Protein AF-A0A849FK25-F1 (afdb_monomer_lite)

pLDDT: mean 91.06, std 8.97, range [48.72, 98.69]

Structure (mmCIF, N/CA/C/O backbone):
data_AF-A0A849FK25-F1
#
_entry.id   AF-A0A849FK25-F1
#
loop_
_atom_site.group_PDB
_atom_site.id
_atom_site.type_symbol
_atom_site.label_atom_id
_atom_site.label_alt_id
_atom_site.label_comp_id
_atom_site.label_asym_id
_atom_site.label_entity_id
_atom_site.label_seq_id
_atom_site.pdbx_PDB_ins_code
_atom_site.Cartn_x
_atom_site.Cartn_y
_atom_site.Cartn_z
_atom_site.occupancy
_atom_site.B_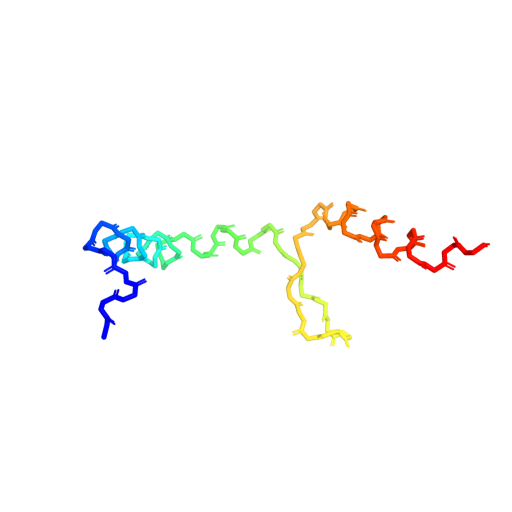iso_or_equiv
_atom_site.auth_seq_id
_atom_site.auth_comp_id
_atom_site.auth_asym_id
_atom_site.auth_atom_id
_atom_site.pdbx_PDB_model_num
ATOM 1 N N . HIS A 1 1 ? -4.143 4.624 27.466 1.00 48.72 1 HIS A N 1
ATOM 2 C CA . HIS A 1 1 ? -5.163 5.366 26.703 1.00 48.72 1 HIS A CA 1
ATOM 3 C C . HIS A 1 1 ? -5.418 4.568 25.439 1.00 48.72 1 HIS A C 1
ATOM 5 O O . HIS A 1 1 ? -4.437 4.286 24.761 1.00 48.72 1 HIS A O 1
ATOM 11 N N . PRO A 1 2 ? -6.649 4.135 25.145 1.00 75.00 2 PRO A N 1
ATOM 12 C CA . PRO A 1 2 ? -6.939 3.573 23.834 1.00 75.00 2 PRO A CA 1
ATOM 13 C C . PRO A 1 2 ? -6.774 4.699 22.808 1.00 75.00 2 PRO A C 1
ATOM 15 O O . PRO A 1 2 ? -7.443 5.723 22.910 1.00 75.00 2 PRO A O 1
ATOM 18 N N . THR A 1 3 ? -5.792 4.588 21.918 1.00 91.62 3 THR A N 1
ATOM 19 C CA . THR A 1 3 ? -5.523 5.575 20.855 1.00 91.62 3 THR A CA 1
ATOM 20 C C . THR A 1 3 ? -6.246 5.230 19.559 1.00 91.62 3 THR A C 1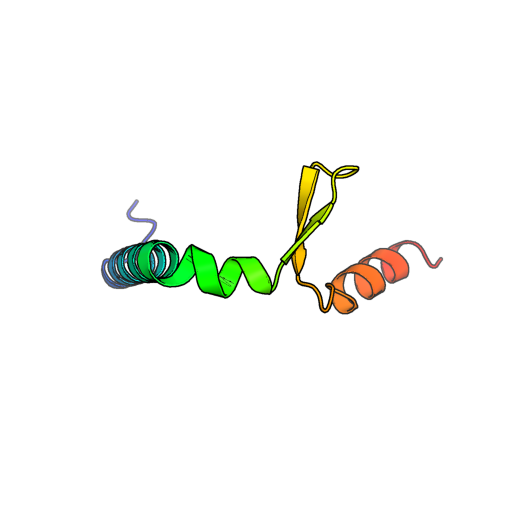
ATOM 22 O O . THR A 1 3 ? -6.067 5.946 18.582 1.00 91.62 3 THR A O 1
ATOM 25 N N . MET A 1 4 ? -7.002 4.127 19.551 1.00 92.62 4 MET A N 1
ATOM 26 C CA . MET A 1 4 ? -7.720 3.612 18.392 1.00 92.62 4 MET A CA 1
ATOM 27 C C . MET A 1 4 ? -9.028 2.938 18.806 1.00 92.62 4 MET A C 1
ATOM 29 O O . MET A 1 4 ? -9.124 2.406 19.920 1.00 92.62 4 MET A O 1
ATOM 33 N N . THR A 1 5 ? -10.008 2.952 17.908 1.00 95.12 5 THR A N 1
ATOM 34 C CA . THR A 1 5 ? -11.260 2.198 18.031 1.00 95.12 5 THR A CA 1
ATOM 35 C C . THR A 1 5 ? -11.126 0.802 17.421 1.00 95.12 5 THR A C 1
ATOM 37 O O . THR A 1 5 ? -10.183 0.514 16.683 1.00 95.12 5 THR A O 1
ATOM 40 N N . THR A 1 6 ? -12.067 -0.091 17.732 1.00 95.31 6 THR A N 1
ATOM 41 C CA . THR A 1 6 ? -12.107 -1.437 17.139 1.00 95.31 6 THR A CA 1
ATOM 42 C C . THR A 1 6 ? -12.276 -1.367 15.623 1.00 95.31 6 THR A C 1
ATOM 44 O O . THR A 1 6 ? -11.591 -2.074 14.897 1.00 95.31 6 THR A O 1
ATOM 47 N N . GLU A 1 7 ? -13.116 -0.453 15.139 1.00 96.81 7 GLU A N 1
ATOM 48 C CA . GLU A 1 7 ? -13.384 -0.272 13.712 1.00 96.81 7 GLU A CA 1
ATOM 49 C C . GLU A 1 7 ? -12.124 0.158 12.945 1.00 96.81 7 GLU A C 1
ATOM 51 O O . GLU A 1 7 ? -11.913 -0.262 11.809 1.00 96.81 7 GLU A O 1
ATOM 56 N N . GLU A 1 8 ? -11.257 0.968 13.563 1.00 96.94 8 GLU A N 1
ATOM 57 C CA . GLU A 1 8 ? -9.969 1.348 12.973 1.00 96.94 8 GLU A CA 1
ATOM 58 C C . GLU A 1 8 ? -9.004 0.159 12.889 1.00 96.94 8 GLU A C 1
ATOM 60 O O . GLU A 1 8 ? -8.250 0.044 11.921 1.00 96.94 8 GLU A O 1
ATOM 65 N N . VAL A 1 9 ? -9.033 -0.744 13.874 1.00 95.75 9 VAL A N 1
ATOM 66 C CA . VAL A 1 9 ? -8.239 -1.982 13.845 1.00 95.75 9 VAL A CA 1
ATOM 67 C C . VAL A 1 9 ? -8.737 -2.912 12.741 1.00 95.75 9 VAL A C 1
ATOM 69 O O . VAL A 1 9 ? -7.927 -3.386 11.944 1.00 95.75 9 VAL A O 1
ATOM 72 N N . ASP A 1 10 ? -10.051 -3.113 12.644 1.00 97.56 10 ASP A N 1
ATOM 73 C CA . ASP A 1 10 ? -10.663 -3.957 11.614 1.00 97.56 10 ASP A CA 1
ATOM 74 C C . ASP A 1 10 ? -10.343 -3.430 10.208 1.00 97.56 10 ASP A C 1
ATOM 76 O O . ASP A 1 10 ? -9.903 -4.184 9.338 1.00 97.56 10 ASP A O 1
ATOM 80 N N . PHE A 1 11 ? -10.448 -2.112 10.006 1.00 97.75 11 PHE A N 1
ATOM 81 C CA . PHE A 1 11 ? -10.076 -1.464 8.750 1.00 97.75 11 PHE A CA 1
ATOM 82 C C . PHE A 1 11 ? -8.614 -1.731 8.357 1.00 97.75 11 PHE A C 1
ATOM 84 O O . PHE A 1 11 ? -8.323 -2.023 7.193 1.00 97.75 11 PHE A O 1
ATOM 91 N N . ILE A 1 12 ? -7.681 -1.655 9.312 1.00 97.31 12 ILE A N 1
ATOM 92 C CA . ILE A 1 12 ? -6.261 -1.931 9.058 1.00 97.31 12 ILE A CA 1
ATOM 93 C C . ILE A 1 12 ? -6.046 -3.401 8.695 1.00 97.31 12 ILE A C 1
ATOM 95 O O . ILE A 1 12 ? -5.313 -3.688 7.745 1.00 97.31 12 ILE A O 1
ATOM 99 N N . CYS A 1 13 ? -6.685 -4.328 9.412 1.00 98.12 13 CYS A N 1
ATOM 100 C CA . CYS A 1 13 ? -6.607 -5.756 9.113 1.00 98.12 13 CYS A CA 1
ATOM 101 C C . CYS A 1 13 ? -7.094 -6.055 7.690 1.00 98.12 13 CYS A C 1
ATOM 103 O O . CYS A 1 13 ? -6.365 -6.677 6.914 1.00 98.12 13 CYS A O 1
ATOM 105 N N . GLU A 1 14 ? -8.255 -5.525 7.298 1.00 98.56 14 GLU A N 1
ATOM 106 C CA . GLU A 1 14 ? -8.765 -5.667 5.931 1.00 98.56 14 GLU A CA 1
ATOM 107 C C . GLU A 1 14 ? -7.823 -5.060 4.883 1.00 98.56 14 GLU A C 1
ATOM 109 O O . GLU A 1 14 ? -7.646 -5.615 3.795 1.00 98.56 14 GL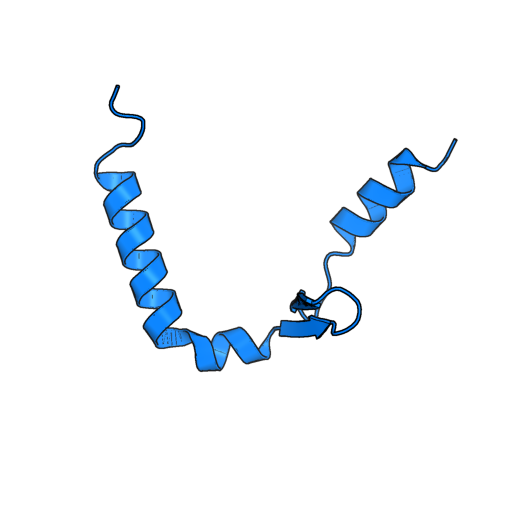U A O 1
ATOM 114 N N . ALA A 1 15 ? -7.219 -3.905 5.174 1.00 98.44 15 ALA A N 1
ATOM 115 C CA . ALA A 1 15 ? -6.275 -3.267 4.265 1.00 98.44 15 ALA A CA 1
ATOM 116 C C . ALA A 1 15 ? -5.034 -4.146 4.041 1.00 98.44 15 ALA A C 1
ATOM 118 O O . ALA A 1 15 ? -4.611 -4.326 2.897 1.00 98.44 15 ALA A O 1
ATOM 119 N N . ILE A 1 16 ? -4.489 -4.745 5.105 1.00 98.50 16 ILE A N 1
ATOM 120 C CA . ILE A 1 16 ? -3.354 -5.673 5.024 1.00 98.50 16 ILE A CA 1
ATOM 121 C C . ILE A 1 16 ? -3.724 -6.906 4.192 1.00 98.50 16 ILE A C 1
ATOM 123 O O . ILE A 1 16 ? -2.961 -7.287 3.302 1.00 98.50 16 ILE A O 1
ATOM 127 N N . GLU A 1 17 ? -4.897 -7.500 4.425 1.00 98.69 17 GLU A N 1
ATOM 128 C CA . GLU A 1 17 ? -5.385 -8.641 3.640 1.00 98.69 17 GLU A CA 1
ATOM 129 C C . GLU A 1 17 ? -5.507 -8.295 2.151 1.00 98.69 17 GLU A C 1
ATOM 131 O O . GLU A 1 17 ? -5.044 -9.048 1.288 1.00 98.69 17 GLU A O 1
ATOM 136 N N . LYS A 1 18 ? -6.059 -7.118 1.830 1.00 98.69 18 LYS A N 1
ATOM 137 C CA . LYS A 1 18 ? -6.176 -6.642 0.446 1.00 98.69 18 LYS A CA 1
ATOM 138 C C . LYS A 1 18 ? -4.809 -6.418 -0.196 1.00 98.69 18 LYS A C 1
ATOM 140 O O . LYS A 1 18 ? -4.627 -6.833 -1.340 1.00 98.69 18 LYS A O 1
ATOM 145 N N . VAL A 1 19 ? -3.848 -5.818 0.513 1.00 97.75 19 VAL A N 1
ATOM 146 C CA . VAL A 1 19 ? -2.466 -5.669 0.021 1.00 97.75 19 VAL A CA 1
ATOM 147 C C . VAL A 1 19 ? -1.862 -7.040 -0.258 1.00 97.75 19 VAL A C 1
ATOM 149 O O . VAL A 1 19 ? -1.375 -7.268 -1.362 1.00 97.75 19 VAL A O 1
ATOM 152 N N . ALA A 1 20 ? -1.942 -7.979 0.685 1.00 98.25 20 ALA A N 1
ATOM 153 C CA . ALA A 1 20 ? -1.398 -9.323 0.510 1.00 98.25 20 ALA A CA 1
ATOM 154 C C . ALA A 1 20 ? -1.989 -10.025 -0.725 1.00 98.25 20 ALA A C 1
ATOM 156 O O . ALA A 1 20 ? -1.244 -10.577 -1.537 1.00 98.25 20 ALA A O 1
ATOM 157 N N . ALA A 1 21 ? -3.307 -9.933 -0.921 1.00 98.50 21 ALA A N 1
ATOM 158 C CA . ALA A 1 21 ? -3.997 -10.542 -2.054 1.00 98.50 21 ALA A CA 1
ATOM 159 C C . ALA A 1 21 ? -3.701 -9.867 -3.408 1.00 98.50 21 ALA A C 1
ATOM 161 O O . ALA A 1 21 ? -3.719 -10.540 -4.437 1.00 98.50 21 ALA A O 1
ATOM 162 N N . ASN A 1 22 ? -3.419 -8.559 -3.431 1.00 98.19 22 ASN A N 1
ATOM 163 C CA . ASN A 1 22 ? -3.335 -7.781 -4.675 1.00 98.19 22 ASN A CA 1
ATOM 164 C C . ASN A 1 22 ? -1.943 -7.211 -4.987 1.00 98.19 22 ASN 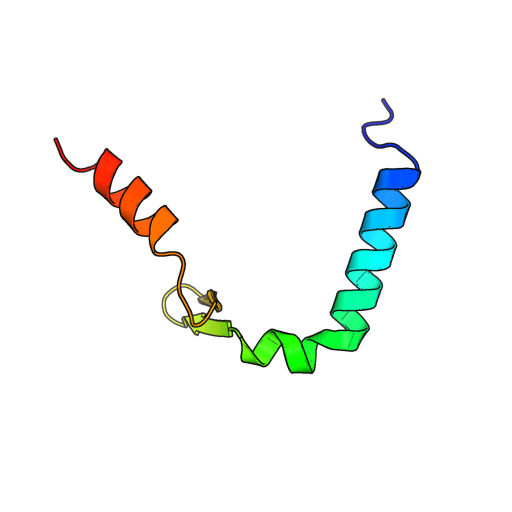A C 1
ATOM 166 O O . ASN A 1 22 ? -1.772 -6.602 -6.045 1.00 98.19 22 ASN A O 1
ATOM 170 N N . HIS A 1 23 ? -0.938 -7.419 -4.128 1.00 96.75 23 HIS A N 1
ATOM 171 C CA . HIS A 1 23 ? 0.384 -6.787 -4.245 1.00 96.75 23 HIS A CA 1
ATOM 172 C C . HIS A 1 23 ? 1.026 -6.959 -5.630 1.00 96.75 23 HIS A C 1
ATOM 174 O O . HIS A 1 23 ? 1.638 -6.026 -6.133 1.00 96.75 23 HIS A O 1
ATOM 180 N N . THR A 1 24 ? 0.866 -8.111 -6.290 1.00 97.25 24 THR A N 1
ATOM 181 C CA . THR A 1 24 ? 1.435 -8.344 -7.630 1.00 97.25 24 THR A CA 1
ATOM 182 C C . THR A 1 24 ? 0.797 -7.457 -8.703 1.00 97.25 24 THR A C 1
ATOM 184 O O . THR A 1 24 ? 1.455 -7.087 -9.675 1.00 97.25 24 THR A O 1
ATOM 187 N N . ILE A 1 25 ? -0.491 -7.140 -8.560 1.00 97.94 25 ILE A N 1
ATOM 188 C CA . ILE A 1 25 ? -1.208 -6.254 -9.480 1.00 97.94 25 ILE A CA 1
ATOM 189 C C . ILE A 1 25 ? -0.836 -4.810 -9.162 1.00 97.94 25 ILE A C 1
ATOM 191 O O . ILE A 1 25 ? -0.374 -4.111 -10.055 1.00 97.94 25 ILE A O 1
ATOM 195 N N . TRP A 1 26 ? -0.950 -4.400 -7.898 1.00 96.25 26 TRP A N 1
ATOM 196 C CA . TRP A 1 26 ? -0.684 -3.023 -7.472 1.00 96.25 26 TRP A CA 1
ATOM 197 C C . TRP A 1 26 ? 0.780 -2.615 -7.639 1.00 96.25 26 TRP A C 1
ATOM 199 O O . TRP A 1 26 ? 1.059 -1.475 -7.985 1.00 96.25 26 TRP A O 1
ATOM 209 N N . ALA A 1 27 ? 1.733 -3.543 -7.504 1.00 95.19 27 ALA A N 1
ATOM 210 C CA . ALA A 1 27 ? 3.145 -3.265 -7.772 1.00 95.19 27 ALA A CA 1
ATOM 211 C C . ALA A 1 27 ? 3.398 -2.806 -9.217 1.00 95.19 27 ALA A C 1
ATOM 213 O O . ALA A 1 27 ? 4.382 -2.115 -9.474 1.00 95.19 27 ALA A O 1
ATOM 214 N N . LYS A 1 28 ? 2.517 -3.149 -10.168 1.00 95.88 28 LYS A N 1
ATOM 215 C CA . LYS A 1 28 ? 2.645 -2.699 -11.559 1.00 95.88 28 LYS A CA 1
ATOM 216 C C . LYS A 1 28 ? 2.434 -1.203 -11.704 1.00 95.88 28 LYS A C 1
ATOM 218 O O . LYS A 1 28 ? 2.836 -0.679 -12.734 1.00 95.88 28 LYS A O 1
ATOM 223 N N . ASP A 1 29 ? 1.856 -0.526 -10.725 1.00 95.38 29 ASP A N 1
ATOM 224 C CA . ASP A 1 29 ? 1.619 0.914 -10.777 1.00 95.38 29 ASP A CA 1
ATOM 225 C C . ASP A 1 29 ? 2.789 1.721 -10.199 1.00 95.38 29 ASP A C 1
ATOM 227 O O . ASP A 1 29 ? 2.778 2.948 -10.244 1.00 95.38 29 ASP A O 1
ATOM 231 N N . TYR A 1 30 ? 3.844 1.048 -9.726 1.00 93.94 30 TYR A N 1
ATOM 232 C CA . TYR A 1 30 ? 5.014 1.670 -9.111 1.00 93.94 30 TYR A CA 1
ATOM 233 C C . TYR A 1 30 ? 6.306 1.354 -9.875 1.00 93.94 30 TYR A C 1
ATOM 235 O O . TYR A 1 30 ? 6.435 0.334 -10.555 1.00 93.94 30 TYR A O 1
ATOM 243 N N . ILE A 1 31 ? 7.280 2.255 -9.763 1.00 93.81 31 ILE A N 1
ATOM 244 C CA . ILE A 1 31 ? 8.640 2.130 -10.290 1.00 93.81 31 ILE A CA 1
ATOM 245 C C . ILE A 1 31 ? 9.616 2.308 -9.128 1.00 93.81 31 ILE A C 1
ATOM 247 O O . ILE A 1 31 ? 9.465 3.208 -8.306 1.00 93.81 31 ILE A O 1
ATOM 251 N N . GLN A 1 32 ? 10.642 1.460 -9.065 1.00 92.75 32 GLN A N 1
ATOM 252 C CA . GLN A 1 32 ? 11.709 1.599 -8.079 1.00 92.75 32 GLN A CA 1
ATOM 253 C C . GLN A 1 32 ? 12.660 2.738 -8.473 1.00 92.75 32 GLN A C 1
ATOM 255 O O . GLN A 1 32 ? 13.313 2.690 -9.518 1.00 92.75 32 GLN A O 1
ATOM 260 N N . ASN A 1 33 ? 12.779 3.745 -7.612 1.00 90.38 33 ASN A N 1
ATOM 261 C CA . ASN A 1 33 ? 13.796 4.779 -7.697 1.00 90.38 33 ASN A CA 1
ATOM 262 C C . ASN A 1 33 ? 15.023 4.362 -6.874 1.00 90.38 33 ASN A C 1
ATOM 264 O O . ASN A 1 33 ? 15.106 4.606 -5.671 1.00 90.38 33 ASN A O 1
ATOM 268 N N . ASN A 1 34 ? 16.005 3.751 -7.538 1.00 91.69 34 ASN A N 1
ATOM 269 C CA . ASN A 1 34 ? 17.220 3.245 -6.887 1.00 91.69 34 ASN A CA 1
ATOM 270 C C . ASN A 1 34 ? 18.082 4.338 -6.240 1.00 91.69 34 ASN A C 1
ATOM 272 O O . ASN A 1 34 ? 18.810 4.049 -5.297 1.00 91.69 34 ASN A O 1
ATOM 276 N N . LEU A 1 35 ? 18.014 5.582 -6.728 1.00 92.31 35 LEU A N 1
ATOM 277 C CA . LEU A 1 35 ? 18.783 6.691 -6.154 1.00 92.31 35 LEU A CA 1
ATOM 278 C C . LEU A 1 35 ? 18.229 7.119 -4.793 1.00 92.31 35 LEU A C 1
ATOM 280 O O . LEU A 1 35 ? 18.991 7.559 -3.937 1.00 92.31 35 LEU A O 1
ATOM 284 N N . LYS A 1 36 ? 16.914 6.983 -4.603 1.00 88.38 36 LYS A N 1
ATOM 285 C CA . LYS A 1 36 ? 16.228 7.301 -3.345 1.00 88.38 36 LYS A CA 1
ATOM 286 C C . LYS A 1 36 ? 15.979 6.080 -2.464 1.00 88.38 36 LYS A C 1
ATOM 288 O O . LYS A 1 36 ? 15.674 6.242 -1.291 1.00 88.38 36 LYS A O 1
ATOM 293 N N . ASN A 1 37 ? 16.130 4.875 -3.019 1.00 91.12 37 ASN A N 1
ATOM 294 C CA . ASN A 1 37 ? 15.694 3.624 -2.400 1.00 91.12 37 ASN A CA 1
ATOM 295 C C . ASN A 1 37 ? 14.186 3.638 -2.065 1.00 91.12 37 ASN A C 1
ATOM 297 O O . ASN A 1 37 ? 13.765 3.201 -0.997 1.00 91.12 37 ASN A O 1
ATOM 301 N N . GLU A 1 38 ? 13.379 4.160 -2.991 1.00 90.88 38 GLU A N 1
ATOM 302 C CA . GLU A 1 38 ? 11.930 4.337 -2.835 1.00 90.88 38 GLU A CA 1
ATOM 303 C C . GLU A 1 38 ? 11.160 3.707 -4.002 1.00 90.88 38 GLU A C 1
ATOM 305 O O . GLU A 1 38 ? 11.717 3.467 -5.075 1.00 90.88 38 GLU A O 1
ATOM 310 N N . PHE A 1 39 ? 9.863 3.463 -3.802 1.00 91.12 39 PHE A N 1
ATOM 311 C CA . PHE A 1 39 ? 8.926 3.112 -4.868 1.00 91.12 39 PHE A CA 1
ATOM 312 C C . PHE A 1 39 ? 8.024 4.309 -5.151 1.00 91.12 39 PHE A C 1
ATOM 314 O O . PHE A 1 39 ? 7.299 4.769 -4.273 1.00 91.12 39 PHE A O 1
ATOM 321 N N . GLU A 1 40 ? 8.054 4.800 -6.383 1.00 90.88 40 GLU A N 1
ATOM 322 C CA . GLU A 1 40 ? 7.259 5.943 -6.824 1.00 90.88 40 GLU A CA 1
ATOM 323 C C . GLU A 1 40 ? 6.132 5.450 -7.735 1.00 90.88 40 GLU A C 1
ATOM 325 O O . GLU A 1 40 ? 6.359 4.614 -8.611 1.00 90.88 40 GLU A O 1
ATOM 330 N N . HIS A 1 41 ? 4.909 5.949 -7.541 1.00 92.31 41 HIS A N 1
ATOM 331 C CA . HIS A 1 41 ? 3.814 5.655 -8.465 1.00 92.31 41 HIS A CA 1
ATOM 332 C C . HIS A 1 41 ? 4.165 6.185 -9.863 1.00 92.31 41 HIS A C 1
ATOM 334 O O . HIS A 1 41 ? 4.743 7.264 -9.992 1.00 92.31 41 HIS A O 1
ATOM 340 N N . LYS A 1 42 ? 3.800 5.452 -10.918 1.00 90.31 42 LYS A N 1
ATOM 341 C CA . LYS A 1 42 ? 4.129 5.775 -12.318 1.00 90.31 42 LYS A CA 1
ATOM 342 C C . LYS A 1 42 ? 3.662 7.157 -12.756 1.00 90.31 42 LYS A C 1
ATOM 344 O O . LYS A 1 42 ? 4.324 7.797 -13.565 1.00 90.31 42 LYS A O 1
ATOM 349 N N . GLU A 1 43 ? 2.528 7.606 -12.230 1.00 87.56 43 GLU A N 1
ATOM 350 C CA . GLU A 1 43 ? 1.977 8.932 -12.534 1.00 87.56 43 GLU A CA 1
ATOM 351 C C . GLU A 1 43 ? 2.645 10.059 -11.726 1.00 87.56 43 GLU A C 1
ATOM 353 O O . GLU A 1 43 ? 2.363 11.235 -11.949 1.00 87.56 43 GLU A O 1
ATOM 358 N N . GLY A 1 44 ? 3.579 9.707 -10.835 1.00 78.00 44 GLY A N 1
ATOM 359 C CA . GLY A 1 44 ? 4.321 10.626 -9.982 1.00 78.00 44 GLY A CA 1
ATOM 360 C C . GLY A 1 44 ? 3.436 11.384 -8.991 1.00 78.00 44 GLY A C 1
ATOM 361 O O . GLY A 1 44 ? 2.213 11.419 -9.097 1.00 78.00 44 GLY A O 1
ATOM 362 N N . ASN A 1 45 ? 4.063 12.043 -8.015 1.00 76.94 45 ASN A N 1
ATOM 363 C CA . ASN A 1 45 ? 3.371 12.990 -7.141 1.00 76.94 45 ASN A CA 1
ATOM 364 C C . ASN A 1 45 ? 3.690 14.429 -7.561 1.00 76.94 45 ASN A C 1
ATOM 366 O O . ASN A 1 45 ? 4.442 15.156 -6.909 1.00 76.94 45 ASN A O 1
ATOM 370 N N . LEU A 1 46 ? 3.148 14.821 -8.718 1.00 77.62 46 LEU A N 1
ATOM 371 C CA . LEU A 1 46 ? 3.327 16.162 -9.285 1.00 77.62 46 LEU A CA 1
ATOM 372 C C . LEU A 1 46 ? 2.910 17.262 -8.296 1.00 77.62 46 LEU A C 1
ATOM 374 O O . LEU A 1 46 ? 3.558 18.305 -8.244 1.00 77.62 46 LEU A O 1
ATOM 378 N N . GLN A 1 47 ? 1.876 17.023 -7.485 1.00 80.94 47 GLN A N 1
ATOM 379 C CA . GLN A 1 47 ? 1.398 17.991 -6.496 1.00 80.94 47 GLN A CA 1
ATOM 380 C C . GLN A 1 47 ? 2.385 18.192 -5.345 1.00 80.94 47 GLN A C 1
ATOM 382 O O . GLN A 1 47 ? 2.692 19.336 -5.017 1.00 80.94 47 GLN A O 1
ATOM 387 N N . GLU A 1 48 ? 2.932 17.123 -4.761 1.00 82.50 48 GLU A N 1
ATOM 388 C CA . GLU A 1 48 ? 3.954 17.253 -3.711 1.00 82.50 48 GLU A CA 1
ATOM 389 C C . GLU A 1 48 ? 5.204 17.966 -4.221 1.00 82.50 48 GLU A C 1
ATOM 391 O O . GLU A 1 48 ? 5.733 18.849 -3.547 1.00 82.50 48 GLU A O 1
ATOM 396 N N . G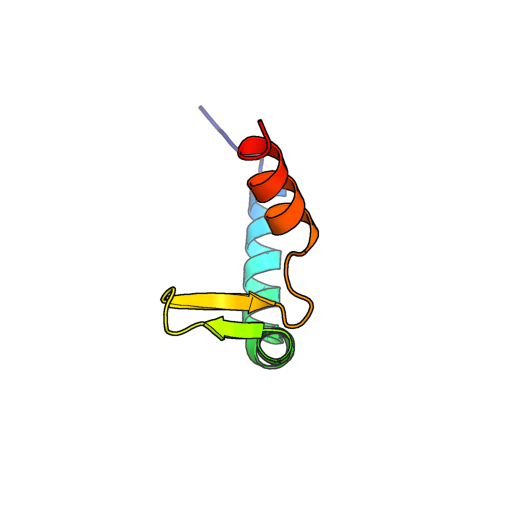LN A 1 49 ? 5.652 17.642 -5.437 1.00 83.75 49 GLN A N 1
ATOM 397 C CA . GLN A 1 49 ? 6.798 18.317 -6.044 1.00 83.75 49 GLN A CA 1
ATOM 398 C C . GLN A 1 49 ? 6.521 19.806 -6.270 1.00 83.75 49 GLN A C 1
ATOM 400 O O . GLN A 1 49 ? 7.387 20.647 -6.026 1.00 83.75 49 GLN A O 1
ATOM 405 N N . GLN A 1 50 ? 5.315 20.158 -6.719 1.00 88.06 50 GLN A N 1
ATOM 406 C CA . GLN A 1 50 ? 4.899 21.552 -6.874 1.00 88.06 50 GLN A CA 1
ATOM 407 C C . GLN A 1 50 ? 4.846 22.287 -5.531 1.00 88.06 50 GLN A C 1
ATOM 409 O O . GLN A 1 50 ? 5.351 23.408 -5.441 1.00 88.06 50 GLN A O 1
ATOM 414 N N . LEU A 1 51 ? 4.293 21.655 -4.493 1.00 89.62 51 LEU A N 1
ATOM 415 C CA . LEU A 1 51 ? 4.228 22.211 -3.144 1.00 89.62 51 LEU A CA 1
ATOM 416 C C . LEU A 1 51 ? 5.632 22.448 -2.579 1.00 89.62 51 LEU A C 1
ATOM 418 O O . LEU A 1 51 ? 5.938 23.566 -2.169 1.00 89.62 51 LEU A O 1
ATOM 422 N N . ALA A 1 52 ? 6.507 21.444 -2.633 1.00 88.50 52 ALA A N 1
ATOM 423 C CA . ALA A 1 52 ? 7.883 21.564 -2.167 1.00 88.50 52 ALA A CA 1
ATOM 424 C C . ALA A 1 52 ? 8.623 22.693 -2.899 1.00 88.50 52 ALA A C 1
ATOM 426 O O . ALA A 1 52 ? 9.210 23.562 -2.263 1.00 88.50 52 ALA A O 1
ATOM 427 N N . ASN A 1 53 ? 8.519 22.752 -4.231 1.00 90.44 53 ASN A N 1
ATOM 428 C CA . ASN A 1 53 ? 9.120 23.825 -5.025 1.00 90.44 53 ASN A CA 1
ATOM 429 C C . ASN A 1 53 ? 8.573 25.212 -4.655 1.00 90.44 53 ASN A C 1
ATOM 431 O O . ASN A 1 53 ? 9.311 26.192 -4.732 1.00 90.44 53 ASN A O 1
ATOM 435 N N . SER A 1 54 ? 7.299 25.318 -4.261 1.00 94.31 54 SER A N 1
ATOM 436 C CA . SER A 1 54 ? 6.705 26.595 -3.850 1.00 94.31 54 SER A CA 1
ATOM 437 C C . SER A 1 54 ? 7.340 27.161 -2.576 1.00 94.31 54 SER A C 1
ATOM 439 O O . SER A 1 54 ? 7.496 28.372 -2.476 1.00 94.31 54 SER A O 1
ATOM 441 N N . TRP A 1 55 ? 7.787 26.308 -1.649 1.00 93.88 55 TRP A N 1
ATOM 442 C CA . TRP A 1 55 ? 8.443 26.744 -0.410 1.00 93.88 55 TRP A CA 1
ATOM 443 C C . TRP A 1 55 ? 9.817 27.381 -0.646 1.00 93.88 55 TRP A C 1
ATOM 445 O O . TRP A 1 55 ? 10.257 28.199 0.156 1.00 93.88 55 TRP A O 1
ATOM 455 N N . PHE A 1 56 ? 10.482 27.032 -1.751 1.00 90.88 56 PHE A N 1
ATOM 456 C CA . PHE A 1 56 ? 11.809 27.544 -2.113 1.00 90.88 56 PHE A CA 1
ATOM 457 C C . PHE A 1 56 ? 11.772 28.668 -3.159 1.00 90.88 56 PHE A C 1
ATOM 459 O O . PHE A 1 56 ? 12.820 29.212 -3.508 1.00 90.88 56 PHE A O 1
ATOM 466 N N . LYS A 1 57 ? 10.587 29.038 -3.660 1.00 85.62 57 LYS A N 1
ATOM 467 C C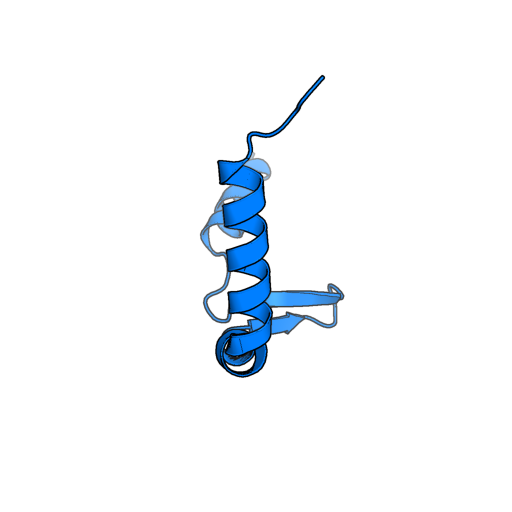A . LYS A 1 57 ? 10.403 30.227 -4.502 1.00 85.62 57 LYS A CA 1
ATOM 468 C C . LYS A 1 57 ? 10.208 31.444 -3.597 1.00 85.62 57 LYS A C 1
ATOM 470 O O . LYS A 1 57 ? 9.085 31.761 -3.219 1.00 85.62 57 LYS A O 1
ATOM 475 N N . SER A 1 58 ? 11.326 32.065 -3.219 1.00 64.00 58 SER A N 1
ATOM 476 C CA . SER A 1 58 ? 11.371 33.424 -2.650 1.00 64.00 58 SER A CA 1
ATOM 477 C C . SER A 1 58 ? 11.286 34.479 -3.747 1.00 64.00 58 SER A C 1
ATOM 479 O O . SER A 1 58 ? 11.867 34.234 -4.829 1.00 64.00 58 SER A O 1
#

Foldseek 3Di:
DPPDDPVVVVVVVVVVVCCVVCVVVVLVQWDQDPVVRDIAGPVGPPVVVVVVVVVVPD

Secondary structure (DSSP, 8-state):
---S-HHHHHHHHHHHHHHHHHHHHHGGGEEEETTTTEEEETT--HHHHHHHHHHT--

Sequence (58 aa):
HPTMTTEEVDFICEAIEKVAANHTIWAKDYIQNNLKNEFEHKEGNLQEQQLANSWFKS

Radius of gyration: 16.99 Å; chains: 1; bounding box: 32×44×39 Å